Protein AF-A0A2M8NUW9-F1 (afdb_monomer_lite)

pLDDT: mean 91.2, std 8.22, range [53.47, 98.12]

Structure (mmCIF, N/CA/C/O backbone):
data_AF-A0A2M8NUW9-F1
#
_entry.id   AF-A0A2M8NUW9-F1
#
loop_
_atom_site.group_PDB
_atom_site.id
_atom_site.type_symbol
_atom_site.label_atom_id
_atom_site.label_alt_id
_atom_site.label_comp_id
_atom_site.label_asym_id
_atom_site.label_entity_id
_atom_site.label_seq_id
_atom_site.pdbx_PDB_ins_code
_atom_site.Cartn_x
_atom_site.Cartn_y
_atom_site.Cartn_z
_atom_site.occupancy
_atom_site.B_iso_or_equiv
_atom_site.auth_seq_id
_atom_site.auth_comp_id
_atom_site.auth_asym_id
_atom_site.auth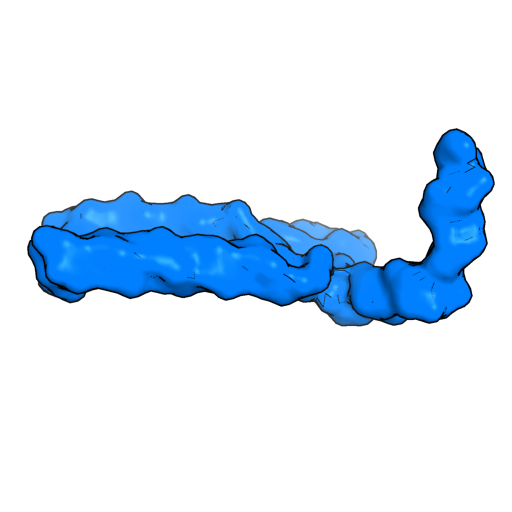_atom_id
_atom_site.pdbx_PDB_model_num
ATOM 1 N N . MET A 1 1 ? -14.107 -1.216 15.567 1.00 87.69 1 MET A N 1
ATOM 2 C CA . MET A 1 1 ? -12.857 -1.165 14.785 1.00 87.69 1 MET A CA 1
ATOM 3 C C . MET A 1 1 ? -13.234 -1.097 13.315 1.00 87.69 1 MET A C 1
ATOM 5 O O . MET A 1 1 ? -13.991 -1.951 12.868 1.00 87.69 1 MET A O 1
ATOM 9 N N . TYR A 1 2 ? -12.819 -0.049 12.608 1.00 96.50 2 TYR A N 1
ATOM 10 C CA . TYR A 1 2 ? -13.114 0.174 11.191 1.00 96.50 2 TYR A CA 1
ATOM 11 C C . TYR A 1 2 ? -12.031 -0.454 10.320 1.00 96.50 2 TYR A C 1
ATOM 13 O O . TYR A 1 2 ? -10.854 -0.383 10.666 1.00 96.50 2 TYR A O 1
ATOM 21 N N . LYS A 1 3 ? -12.418 -1.037 9.186 1.00 97.62 3 LYS A N 1
ATOM 22 C CA . LYS A 1 3 ? -11.479 -1.634 8.232 1.00 97.62 3 LYS A CA 1
ATOM 23 C C . LYS A 1 3 ? -11.336 -0.736 7.016 1.00 97.62 3 LYS A C 1
ATOM 25 O O . LYS A 1 3 ? -12.341 -0.359 6.418 1.00 97.62 3 LYS A O 1
ATOM 30 N N . ILE A 1 4 ? -10.102 -0.402 6.660 1.00 97.50 4 ILE A N 1
ATOM 31 C CA . ILE A 1 4 ? -9.788 0.445 5.507 1.00 97.50 4 ILE A CA 1
ATOM 32 C C . ILE A 1 4 ? -8.832 -0.321 4.599 1.00 97.50 4 ILE A C 1
ATOM 34 O O . ILE A 1 4 ? -7.814 -0.842 5.053 1.00 97.50 4 ILE A O 1
ATOM 38 N N . LEU A 1 5 ? -9.163 -0.379 3.311 1.00 97.19 5 LEU A N 1
ATOM 39 C CA . LEU A 1 5 ? -8.340 -0.998 2.281 1.00 97.19 5 LEU A CA 1
ATOM 40 C C . LEU A 1 5 ? -7.872 0.069 1.294 1.00 97.19 5 LEU A C 1
ATOM 42 O O . LEU A 1 5 ? -8.685 0.660 0.588 1.00 97.19 5 LEU A O 1
ATOM 46 N N . PHE A 1 6 ? -6.561 0.268 1.210 1.00 96.62 6 PHE A N 1
ATOM 47 C CA . PHE A 1 6 ? -5.946 1.044 0.141 1.00 96.62 6 PHE A CA 1
ATOM 48 C C . PHE A 1 6 ? -5.598 0.120 -1.022 1.00 96.62 6 PHE A C 1
ATOM 50 O O . PHE A 1 6 ? -4.752 -0.767 -0.894 1.00 96.62 6 PHE A O 1
ATOM 57 N N . LEU A 1 7 ? -6.252 0.342 -2.160 1.00 95.31 7 LEU A N 1
ATOM 58 C CA . LEU A 1 7 ? -5.854 -0.235 -3.438 1.00 95.31 7 LEU A CA 1
ATOM 59 C C . LEU A 1 7 ? -4.846 0.716 -4.083 1.00 95.31 7 LEU A C 1
ATOM 61 O O . LEU A 1 7 ? -5.176 1.862 -4.378 1.00 95.31 7 LEU A O 1
ATOM 65 N N . MET A 1 8 ? -3.612 0.257 -4.249 1.00 94.12 8 MET A N 1
ATOM 66 C CA . MET A 1 8 ? -2.502 1.061 -4.757 1.00 94.12 8 MET A CA 1
ATOM 67 C C . MET A 1 8 ? -1.599 0.218 -5.658 1.00 94.12 8 MET A C 1
ATOM 69 O O . MET A 1 8 ? -1.888 -0.951 -5.914 1.00 94.12 8 MET A O 1
ATOM 73 N N . SER A 1 9 ? -0.517 0.807 -6.162 1.00 91.69 9 S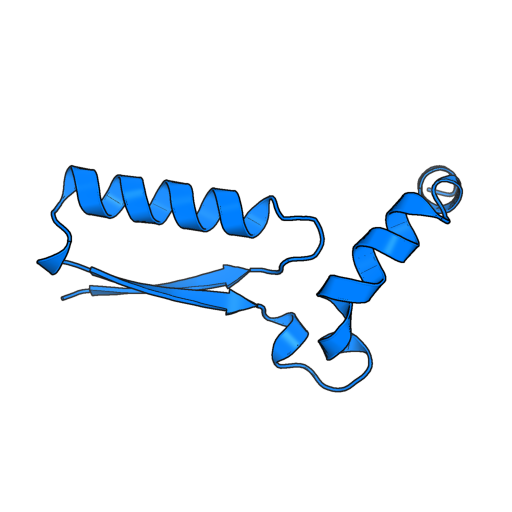ER A N 1
ATOM 74 C CA . SER A 1 9 ? 0.602 0.035 -6.691 1.00 91.69 9 SER A CA 1
ATOM 75 C C . SER A 1 9 ? 1.936 0.740 -6.501 1.00 91.69 9 SER A C 1
ATOM 77 O O . SER A 1 9 ? 2.011 1.972 -6.536 1.00 91.69 9 SER A O 1
ATOM 79 N N . ASP A 1 10 ? 2.988 -0.065 -6.374 1.00 89.31 10 ASP A N 1
ATOM 80 C CA . ASP A 1 10 ? 4.384 0.347 -6.277 1.00 89.31 10 ASP A CA 1
ATOM 81 C C . ASP A 1 10 ? 5.012 0.786 -7.616 1.00 89.31 10 ASP A C 1
ATOM 83 O O . ASP A 1 10 ? 6.223 0.980 -7.687 1.00 89.31 10 ASP A O 1
ATOM 87 N N . THR A 1 11 ? 4.220 1.027 -8.666 1.00 85.62 11 THR A N 1
ATOM 88 C CA . THR A 1 11 ? 4.659 1.610 -9.951 1.00 85.62 11 THR A CA 1
ATOM 89 C C . THR A 1 11 ? 5.063 3.090 -9.816 1.00 85.62 11 THR A C 1
ATOM 91 O O . THR A 1 11 ? 4.418 3.979 -10.369 1.00 85.62 11 THR A O 1
ATOM 94 N N . GLY A 1 12 ? 6.105 3.383 -9.034 1.00 75.62 12 GLY A N 1
ATOM 95 C CA . GLY A 1 12 ? 6.618 4.738 -8.790 1.00 75.62 12 GLY A CA 1
ATOM 96 C C . GLY A 1 12 ? 6.560 5.213 -7.334 1.00 75.62 12 GLY A C 1
ATOM 97 O O . GLY A 1 12 ? 6.840 6.379 -7.074 1.00 75.62 12 GLY A O 1
ATOM 98 N N . GLY A 1 13 ? 6.198 4.344 -6.381 1.00 75.38 13 GLY A N 1
ATOM 99 C CA . GLY A 1 13 ? 6.323 4.562 -4.926 1.00 75.38 13 GLY A CA 1
ATOM 100 C C . GLY A 1 13 ? 5.412 5.627 -4.287 1.00 75.38 13 GLY A C 1
ATOM 101 O O . GLY A 1 13 ? 5.067 5.504 -3.111 1.00 75.38 13 GLY A O 1
ATOM 102 N N . GLY A 1 14 ? 4.957 6.636 -5.038 1.00 86.44 14 GLY A N 1
ATOM 103 C CA . GLY A 1 14 ? 4.150 7.747 -4.520 1.00 86.44 14 GLY A CA 1
ATOM 104 C C . GLY A 1 14 ? 2.809 7.316 -3.917 1.00 86.44 14 GLY A C 1
ATOM 105 O O . GLY A 1 14 ? 2.381 7.868 -2.905 1.00 86.44 14 GLY A O 1
ATOM 106 N N . HIS A 1 15 ? 2.172 6.281 -4.473 1.00 92.88 15 HIS A N 1
ATOM 107 C CA . HIS A 1 15 ? 0.899 5.773 -3.952 1.00 92.88 15 HIS A CA 1
ATOM 108 C C . HIS A 1 15 ? 1.037 5.149 -2.557 1.00 92.88 15 HIS A C 1
ATOM 110 O O . HIS A 1 15 ? 0.168 5.358 -1.710 1.00 92.88 15 HIS A O 1
ATOM 116 N N . ARG A 1 16 ? 2.133 4.421 -2.299 1.00 93.56 16 ARG A N 1
ATOM 117 C CA . ARG A 1 16 ? 2.422 3.838 -0.980 1.00 93.56 16 ARG A CA 1
ATOM 118 C C . ARG A 1 16 ? 2.654 4.932 0.052 1.00 93.56 16 ARG A C 1
ATOM 120 O O . ARG A 1 16 ? 2.008 4.931 1.093 1.00 93.56 16 ARG A O 1
ATOM 127 N N . ALA A 1 17 ? 3.486 5.916 -0.286 1.00 94.31 17 ALA A N 1
ATOM 128 C CA . ALA A 1 17 ? 3.747 7.052 0.593 1.00 94.31 17 ALA A CA 1
ATOM 129 C C . ALA A 1 17 ? 2.459 7.822 0.945 1.00 94.31 17 ALA A C 1
ATOM 131 O O . ALA A 1 17 ? 2.258 8.203 2.098 1.00 94.31 17 ALA A O 1
ATOM 132 N N . ALA A 1 18 ? 1.553 8.008 -0.020 1.00 95.44 18 ALA A N 1
ATOM 133 C CA . ALA A 1 18 ? 0.254 8.628 0.230 1.00 95.44 18 ALA A CA 1
ATOM 134 C C . ALA A 1 18 ? -0.637 7.775 1.153 1.00 95.44 18 ALA A C 1
ATOM 136 O O . ALA A 1 18 ? -1.229 8.308 2.094 1.00 95.44 18 ALA A O 1
ATOM 137 N N . ALA A 1 19 ? -0.712 6.459 0.928 1.00 96.12 19 ALA A N 1
ATOM 138 C CA . ALA A 1 19 ? -1.473 5.548 1.784 1.00 96.12 19 ALA A CA 1
ATOM 139 C C . ALA A 1 19 ? -0.936 5.532 3.228 1.00 96.12 19 ALA A C 1
ATOM 141 O O . ALA A 1 19 ? -1.722 5.594 4.177 1.00 96.12 19 ALA A O 1
ATOM 142 N N . ASP A 1 20 ? 0.387 5.530 3.403 1.00 95.81 20 ASP A N 1
ATOM 143 C CA . ASP A 1 20 ? 1.044 5.624 4.711 1.00 95.81 20 ASP A CA 1
ATOM 144 C C . ASP A 1 20 ? 0.725 6.953 5.406 1.00 95.81 20 ASP A C 1
ATOM 146 O O . ASP A 1 20 ? 0.342 6.968 6.578 1.00 95.81 20 ASP A O 1
ATOM 150 N N . ALA A 1 21 ? 0.799 8.072 4.678 1.00 97.62 21 ALA A N 1
ATOM 151 C CA . ALA A 1 21 ? 0.501 9.394 5.221 1.00 97.62 21 ALA A CA 1
ATOM 152 C C . ALA A 1 21 ? -0.948 9.504 5.724 1.00 97.62 21 ALA A C 1
ATOM 154 O O . ALA A 1 21 ? -1.187 10.014 6.822 1.00 97.62 21 ALA A O 1
ATOM 155 N N . ILE A 1 22 ? -1.917 8.992 4.957 1.00 97.44 22 ILE A N 1
ATOM 156 C CA . ILE A 1 22 ? -3.328 8.971 5.370 1.00 97.44 22 ILE A CA 1
ATOM 157 C C . ILE A 1 22 ? -3.516 8.050 6.581 1.00 97.44 22 ILE A C 1
ATOM 159 O O . ILE A 1 22 ? -4.204 8.422 7.533 1.00 97.44 22 ILE A O 1
ATOM 163 N N . SER A 1 23 ? -2.880 6.876 6.579 1.00 97.12 23 SER A N 1
ATOM 164 C CA . SER A 1 23 ? -2.952 5.913 7.686 1.00 97.12 23 SER A CA 1
ATOM 165 C C . SER A 1 23 ? -2.450 6.521 8.995 1.00 97.12 23 SER A C 1
ATOM 167 O O . SER A 1 23 ? -3.141 6.484 10.013 1.00 97.12 23 SER A O 1
ATOM 169 N N . GLU A 1 24 ? -1.284 7.164 8.961 1.00 97.88 24 GLU A N 1
ATOM 170 C CA . GLU A 1 24 ? -0.704 7.830 10.125 1.00 97.88 24 GLU A CA 1
ATOM 171 C C . GLU A 1 24 ? -1.538 9.032 10.580 1.00 97.88 24 GLU A C 1
ATOM 173 O O . GLU A 1 24 ? -1.711 9.237 11.782 1.00 97.88 24 GLU A O 1
ATOM 178 N N . ALA A 1 25 ? -2.125 9.798 9.657 1.00 98.12 25 ALA A N 1
ATOM 179 C CA . ALA A 1 25 ? -3.043 10.878 10.013 1.00 98.12 25 ALA A CA 1
ATOM 180 C C . ALA A 1 25 ? -4.291 10.359 10.753 1.00 98.12 25 ALA A C 1
ATOM 182 O O . ALA A 1 25 ? -4.713 10.958 11.746 1.00 98.12 25 ALA A O 1
ATOM 183 N N . LEU A 1 26 ? -4.856 9.225 10.322 1.00 97.75 26 LEU A N 1
ATOM 184 C CA . LEU A 1 26 ? -5.992 8.582 10.990 1.00 97.75 26 LEU A CA 1
ATOM 185 C C . LEU A 1 26 ? -5.619 8.088 12.389 1.00 97.75 26 LEU A C 1
ATOM 187 O O . LEU A 1 26 ? -6.327 8.384 13.355 1.00 97.75 26 LEU A O 1
ATOM 191 N N . TYR A 1 27 ? -4.486 7.395 12.511 1.00 97.44 27 TYR A N 1
ATOM 192 C CA . TYR A 1 27 ? -3.981 6.905 13.791 1.00 97.44 27 TYR A CA 1
ATOM 193 C C . TYR A 1 27 ? -3.706 8.034 14.784 1.00 97.44 27 TYR A C 1
ATOM 195 O O . TYR A 1 27 ? -4.093 7.927 15.947 1.00 97.44 27 TYR A O 1
ATOM 203 N N . ARG A 1 28 ? -3.095 9.136 14.332 1.00 98.00 28 ARG A N 1
ATOM 204 C CA . ARG A 1 28 ? -2.827 10.315 15.169 1.00 98.00 28 ARG A CA 1
ATOM 205 C C . ARG A 1 28 ? -4.105 11.004 15.635 1.00 98.00 28 ARG A C 1
ATOM 207 O O . ARG A 1 28 ? -4.150 11.486 16.760 1.00 98.00 28 ARG A O 1
ATOM 214 N N . LYS A 1 29 ? -5.128 11.072 14.779 1.00 97.94 29 LYS A N 1
ATOM 215 C CA . LYS A 1 29 ? -6.350 11.832 15.068 1.00 97.94 29 LYS A CA 1
ATOM 216 C C . LYS A 1 29 ? -7.359 11.070 15.925 1.00 97.94 29 LYS A C 1
ATOM 218 O O . LYS A 1 29 ? -8.024 11.693 16.746 1.00 97.94 29 LYS A O 1
ATOM 223 N N . TYR A 1 30 ? -7.500 9.758 15.731 1.00 96.75 30 TYR A N 1
ATOM 224 C CA . TYR A 1 30 ? -8.565 8.988 16.389 1.00 96.75 30 TYR A CA 1
ATOM 225 C C . TYR A 1 30 ? -8.078 7.760 17.173 1.00 96.75 30 TYR A C 1
ATOM 227 O O . TYR A 1 30 ? -8.902 7.090 17.791 1.00 96.75 30 TYR A O 1
ATOM 235 N N . GLY A 1 31 ? -6.770 7.481 17.188 1.00 95.75 31 GLY A N 1
ATOM 236 C CA . GLY A 1 31 ? -6.176 6.337 17.885 1.00 95.75 31 GLY A CA 1
ATOM 237 C C . GLY A 1 31 ? -5.995 5.102 16.996 1.00 95.75 31 GLY A C 1
ATOM 238 O O . GLY A 1 31 ? -6.769 4.849 16.070 1.00 95.75 31 GLY A O 1
ATOM 239 N N . ARG A 1 32 ? -4.947 4.312 17.277 1.00 95.31 32 ARG A N 1
ATOM 240 C CA . ARG A 1 32 ? -4.618 3.080 16.527 1.00 95.31 32 ARG A CA 1
ATOM 241 C C . ARG A 1 32 ? -5.620 1.946 16.742 1.00 95.31 32 ARG A C 1
ATOM 243 O O . ARG A 1 32 ? -5.829 1.157 15.834 1.00 95.31 32 ARG A O 1
ATOM 250 N N . ASP A 1 33 ? -6.283 1.889 17.895 1.00 96.75 33 ASP A N 1
ATOM 251 C CA . ASP A 1 33 ? -7.289 0.873 18.240 1.00 96.75 33 ASP A CA 1
ATOM 252 C C . ASP A 1 33 ? -8.588 0.996 17.423 1.00 96.75 33 ASP A C 1
ATOM 254 O O . ASP A 1 33 ? -9.431 0.096 17.422 1.00 96.75 33 ASP A O 1
ATOM 258 N N . LYS A 1 34 ? -8.781 2.123 16.726 1.00 97.06 34 LYS A N 1
ATOM 259 C CA . LYS A 1 34 ? -9.986 2.366 15.933 1.00 97.06 34 LYS A CA 1
ATOM 260 C C . LYS A 1 34 ? -9.925 1.783 14.534 1.00 97.06 34 LYS A C 1
ATOM 262 O O . LYS A 1 34 ? -11.004 1.534 13.990 1.00 97.06 34 LYS A O 1
ATOM 267 N N . PHE A 1 35 ? -8.741 1.542 13.968 1.00 97.31 35 PHE A N 1
ATOM 268 C CA . PHE A 1 35 ? -8.603 1.172 12.559 1.00 97.31 35 PHE A CA 1
ATOM 269 C C . PHE A 1 35 ? -7.721 -0.054 12.340 1.00 97.31 35 PHE A C 1
ATOM 271 O O . PHE A 1 35 ? -6.633 -0.172 12.889 1.00 97.31 35 PHE A O 1
ATOM 278 N N . GLU A 1 36 ? -8.179 -0.914 11.442 1.00 97.38 36 GLU A N 1
ATOM 279 C CA . GLU A 1 36 ? -7.404 -1.971 10.808 1.00 97.38 36 GLU A CA 1
ATOM 280 C C . GLU A 1 36 ? -7.195 -1.547 9.350 1.00 97.38 36 GLU A C 1
ATOM 282 O O . GLU A 1 36 ? -8.136 -1.543 8.551 1.00 97.38 36 GLU A O 1
ATOM 287 N N . ILE A 1 37 ? -5.979 -1.114 9.017 1.00 97.19 37 ILE A N 1
ATOM 288 C CA . ILE A 1 37 ? -5.657 -0.585 7.690 1.00 97.19 37 ILE A CA 1
ATOM 289 C C . ILE A 1 37 ? -4.800 -1.594 6.933 1.00 97.19 37 ILE A C 1
ATOM 291 O O . ILE A 1 37 ? -3.764 -2.034 7.424 1.00 97.19 37 ILE A O 1
ATOM 295 N N . THR A 1 38 ? -5.222 -1.938 5.718 1.00 97.06 38 THR A N 1
ATOM 296 C CA . THR A 1 38 ? -4.492 -2.827 4.809 1.00 97.06 38 THR A CA 1
ATOM 297 C C . THR A 1 38 ? -4.180 -2.098 3.511 1.00 97.06 38 THR A C 1
ATOM 299 O O . THR A 1 38 ? -5.026 -1.388 2.971 1.00 97.06 38 THR A O 1
ATOM 302 N N . GLN A 1 39 ? -2.981 -2.307 2.978 1.00 95.75 39 GLN A N 1
ATOM 303 C CA . GLN A 1 39 ? -2.594 -1.830 1.653 1.00 95.75 39 GLN A CA 1
ATOM 304 C C . GLN A 1 39 ? -2.396 -3.026 0.727 1.00 95.75 39 GLN A C 1
ATOM 306 O O . GLN A 1 39 ? -1.771 -4.016 1.108 1.00 95.75 39 GLN A O 1
ATOM 311 N N . VAL A 1 40 ? -2.934 -2.943 -0.485 1.00 95.81 40 VAL A N 1
ATOM 312 C CA . VAL A 1 40 ? -2.828 -3.990 -1.501 1.00 95.81 40 VAL A CA 1
ATOM 313 C C . VAL A 1 40 ? -2.301 -3.377 -2.781 1.00 95.81 40 VAL A C 1
ATOM 315 O O . VAL A 1 40 ? -2.924 -2.472 -3.337 1.00 95.81 40 VAL A O 1
ATOM 318 N N . ASP A 1 41 ? -1.191 -3.930 -3.267 1.00 94.69 41 ASP A N 1
ATOM 319 C CA . ASP A 1 41 ? -0.773 -3.708 -4.643 1.00 94.69 41 ASP A CA 1
ATOM 320 C C . ASP A 1 41 ? -1.708 -4.494 -5.579 1.00 94.69 41 ASP A C 1
ATOM 322 O O . ASP A 1 41 ? -1.767 -5.728 -5.531 1.00 94.69 41 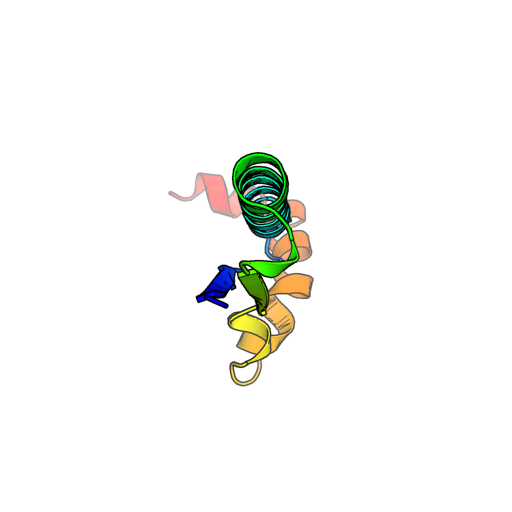ASP A O 1
ATOM 326 N N . VAL A 1 42 ? -2.482 -3.778 -6.396 1.00 94.50 42 VAL A N 1
ATOM 327 C CA . VAL A 1 42 ? -3.474 -4.387 -7.294 1.00 94.50 42 VAL A CA 1
ATOM 328 C C . VAL A 1 42 ? -2.826 -5.199 -8.406 1.00 94.50 42 VAL A C 1
ATOM 330 O O . VAL A 1 42 ? -3.339 -6.264 -8.754 1.00 94.50 42 VAL A O 1
ATOM 333 N N . TYR A 1 43 ? -1.686 -4.745 -8.925 1.00 93.81 43 TYR A N 1
ATOM 334 C CA . TYR A 1 43 ? -0.987 -5.420 -10.009 1.00 93.81 43 TYR A CA 1
ATOM 335 C C . TYR A 1 43 ? -0.466 -6.766 -9.539 1.00 93.81 43 TYR A C 1
ATOM 337 O O . TYR A 1 43 ? -0.687 -7.763 -10.220 1.00 93.81 43 TYR A O 1
ATOM 345 N N . ARG A 1 44 ? 0.075 -6.847 -8.317 1.00 94.12 44 ARG A N 1
ATOM 346 C CA . ARG A 1 44 ? 0.511 -8.116 -7.703 1.00 94.12 44 ARG A CA 1
ATOM 347 C C . ARG A 1 44 ? -0.563 -9.204 -7.658 1.00 94.12 44 ARG A C 1
ATOM 349 O O . ARG A 1 44 ? -0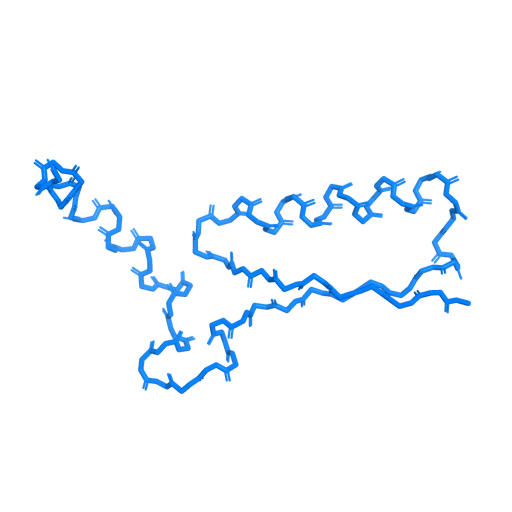.216 -10.378 -7.562 1.00 94.12 44 ARG A O 1
ATOM 356 N N . ARG A 1 45 ? -1.850 -8.845 -7.722 1.00 94.75 45 ARG A N 1
ATOM 357 C CA . ARG A 1 45 ? -2.972 -9.799 -7.743 1.00 94.75 45 ARG A CA 1
ATOM 358 C C . ARG A 1 45 ? -3.483 -10.152 -9.138 1.00 94.75 45 ARG A C 1
ATOM 360 O O . ARG A 1 45 ? -4.368 -10.996 -9.257 1.00 94.75 45 ARG A O 1
ATOM 367 N N . MET A 1 46 ? -2.962 -9.520 -10.181 1.00 95.19 46 MET A N 1
ATOM 368 C CA . MET A 1 46 ? -3.323 -9.829 -11.561 1.00 95.19 46 MET A CA 1
ATOM 369 C C . MET A 1 46 ? -2.547 -11.047 -12.082 1.00 95.19 46 MET A C 1
ATOM 371 O O . MET A 1 46 ? -1.669 -11.595 -11.419 1.00 95.19 46 MET A O 1
ATOM 375 N N . ARG A 1 47 ? -2.877 -11.498 -13.295 1.00 96.31 47 ARG A N 1
ATOM 376 C CA . ARG A 1 47 ? -2.128 -12.552 -13.990 1.00 96.31 47 ARG A CA 1
ATOM 377 C C . ARG A 1 47 ? -0.908 -11.959 -14.697 1.00 96.31 47 ARG A C 1
ATOM 379 O O . ARG A 1 47 ? -0.930 -10.799 -15.100 1.00 96.31 47 ARG A O 1
ATOM 386 N N . TYR A 1 48 ? 0.128 -12.770 -14.898 1.00 93.62 48 TYR A N 1
ATOM 387 C CA . TYR A 1 48 ? 1.262 -12.417 -15.753 1.00 93.62 48 TYR A CA 1
ATOM 388 C C . TYR A 1 48 ? 0.801 -11.907 -17.135 1.00 93.62 48 TYR A C 1
ATOM 390 O O . TYR A 1 48 ? -0.095 -12.527 -17.720 1.00 93.62 48 TYR A O 1
ATOM 398 N N . PRO A 1 49 ? 1.386 -10.808 -17.659 1.00 92.44 49 PRO A N 1
ATOM 399 C CA . PRO A 1 49 ? 2.536 -10.059 -17.124 1.00 92.44 49 PRO A CA 1
ATOM 400 C C . PRO A 1 49 ? 2.169 -8.920 -16.159 1.00 92.44 49 PRO A C 1
ATOM 402 O O . PRO A 1 49 ? 3.042 -8.215 -15.668 1.00 92.44 49 PRO A O 1
ATOM 405 N N . MET A 1 50 ? 0.888 -8.716 -15.851 1.00 93.81 50 MET A N 1
ATOM 406 C CA . MET A 1 50 ? 0.469 -7.580 -15.026 1.00 93.81 50 MET A CA 1
ATOM 407 C C . MET A 1 50 ? 0.970 -7.670 -13.574 1.00 93.81 50 MET A C 1
ATOM 409 O O . MET A 1 50 ? 1.127 -6.647 -12.924 1.00 93.81 50 MET A O 1
ATOM 413 N N . ASN A 1 51 ? 1.294 -8.862 -13.068 1.00 94.81 51 ASN A N 1
ATOM 414 C CA . ASN A 1 51 ? 1.813 -9.053 -11.706 1.00 94.81 51 ASN A CA 1
ATOM 415 C C . ASN A 1 51 ? 3.264 -8.629 -11.469 1.00 94.81 51 ASN A C 1
ATOM 417 O O . ASN A 1 51 ? 3.696 -8.605 -10.314 1.00 94.81 51 ASN A O 1
ATOM 421 N N . ILE A 1 52 ? 3.989 -8.300 -12.537 1.00 93.88 52 ILE A N 1
ATOM 422 C CA . ILE A 1 52 ? 5.370 -7.807 -12.481 1.00 93.88 52 ILE A CA 1
ATOM 423 C C . ILE A 1 52 ? 5.472 -6.321 -12.845 1.00 93.88 52 ILE A C 1
ATOM 425 O O . ILE A 1 52 ? 6.567 -5.797 -13.027 1.00 93.88 52 ILE A O 1
ATOM 429 N N . GLN A 1 53 ? 4.337 -5.622 -12.957 1.00 92.62 53 GLN A N 1
ATOM 430 C CA . GLN A 1 53 ? 4.316 -4.187 -13.253 1.00 92.62 53 GLN A CA 1
ATOM 431 C C . GLN A 1 53 ? 5.094 -3.337 -12.237 1.00 92.62 53 GLN A C 1
ATOM 433 O O . GLN A 1 53 ? 5.789 -2.426 -12.682 1.00 92.62 53 GLN A O 1
ATOM 438 N N . PRO A 1 54 ? 5.068 -3.616 -10.915 1.00 90.38 54 PRO A N 1
ATOM 439 C CA . PRO A 1 54 ? 5.892 -2.877 -9.957 1.00 90.38 54 PRO A CA 1
ATOM 440 C C . PRO A 1 54 ? 7.389 -2.894 -10.288 1.00 90.38 54 PRO A C 1
ATOM 442 O O . PRO A 1 54 ? 8.067 -1.886 -10.111 1.00 90.38 54 PRO A O 1
ATOM 445 N N . GLU A 1 55 ? 7.901 -4.013 -10.801 1.00 91.69 55 GLU A N 1
ATOM 446 C CA . GLU A 1 55 ? 9.294 -4.150 -11.229 1.00 91.69 55 GLU A CA 1
ATOM 447 C C . GLU A 1 55 ? 9.544 -3.613 -12.637 1.00 91.69 55 GLU A C 1
ATOM 449 O O . GLU A 1 55 ? 10.584 -3.013 -12.896 1.00 91.69 55 GLU A O 1
ATOM 454 N N . MET A 1 56 ? 8.604 -3.821 -13.560 1.00 90.38 56 MET A N 1
ATOM 455 C CA . MET A 1 56 ? 8.756 -3.388 -14.951 1.00 90.38 56 MET A CA 1
ATOM 456 C C . MET A 1 56 ? 8.633 -1.874 -15.115 1.00 90.38 56 MET A C 1
ATOM 458 O O . MET A 1 56 ? 9.291 -1.294 -15.979 1.00 90.38 56 MET A O 1
ATOM 462 N N . TYR A 1 57 ? 7.788 -1.222 -14.317 1.00 88.44 57 TYR A N 1
ATOM 463 C CA . TYR A 1 57 ? 7.465 0.188 -14.497 1.00 88.44 57 TYR A CA 1
ATOM 464 C C . TYR A 1 57 ? 8.686 1.113 -14.342 1.00 88.44 57 TYR A C 1
ATOM 466 O O . TYR A 1 57 ? 8.906 1.920 -15.247 1.00 88.44 57 TYR A O 1
ATOM 474 N N . PRO A 1 58 ? 9.534 0.996 -13.297 1.00 88.19 58 PRO A N 1
ATOM 475 C CA . PRO A 1 58 ? 10.758 1.793 -13.201 1.00 88.19 58 PRO A CA 1
ATOM 476 C C . PRO A 1 58 ? 11.684 1.605 -14.406 1.00 88.19 58 PRO A C 1
ATOM 478 O O . PRO A 1 58 ? 12.218 2.579 -14.930 1.00 88.19 58 PRO A O 1
ATOM 481 N N . GLU A 1 59 ? 11.844 0.369 -14.881 1.00 88.19 59 GLU A N 1
ATOM 482 C CA . GLU A 1 59 ? 12.676 0.061 -16.046 1.00 88.19 59 GLU A CA 1
ATOM 483 C C . GLU A 1 59 ? 12.145 0.741 -17.309 1.00 88.19 59 GLU A C 1
ATOM 485 O O . GLU A 1 59 ? 12.913 1.362 -18.041 1.00 88.19 59 GLU A O 1
ATOM 490 N N . MET A 1 60 ? 10.832 0.687 -17.537 1.00 86.50 60 MET A N 1
ATOM 491 C CA . MET A 1 60 ? 10.184 1.353 -18.664 1.00 86.50 60 MET A CA 1
ATOM 492 C C . MET A 1 60 ? 10.356 2.874 -18.578 1.00 86.50 60 MET A C 1
ATOM 494 O O . MET A 1 60 ? 10.900 3.490 -19.490 1.00 86.50 60 MET A O 1
ATOM 498 N N . VAL A 1 61 ? 9.970 3.500 -17.466 1.00 86.56 61 VAL A N 1
ATOM 499 C CA . VAL A 1 61 ? 10.031 4.966 -17.338 1.00 86.56 61 VAL A CA 1
ATOM 500 C C . VAL A 1 61 ? 11.462 5.496 -17.466 1.00 86.56 61 VAL A C 1
ATOM 502 O O . VAL A 1 61 ? 11.671 6.521 -18.114 1.00 86.56 61 VAL A O 1
ATOM 505 N N . ASN A 1 62 ? 12.450 4.783 -16.916 1.00 86.50 62 ASN A N 1
ATOM 506 C CA . ASN A 1 62 ? 13.846 5.220 -16.936 1.00 86.50 62 ASN A CA 1
ATOM 507 C C . ASN A 1 62 ? 14.561 4.928 -18.265 1.00 86.50 62 ASN A C 1
ATOM 509 O O . ASN A 1 62 ? 15.456 5.681 -18.647 1.00 86.50 62 ASN A O 1
ATOM 513 N N . LYS A 1 63 ? 14.204 3.849 -18.976 1.00 86.38 63 LYS A N 1
ATOM 514 C CA . LYS A 1 63 ? 14.889 3.436 -20.219 1.00 86.38 63 LYS A CA 1
ATOM 515 C C . LYS A 1 63 ? 14.201 3.906 -21.490 1.00 86.38 63 LYS A C 1
ATOM 517 O O . LYS A 1 63 ? 14.843 3.977 -22.536 1.00 86.38 63 LYS A O 1
ATOM 522 N N . THR A 1 64 ? 12.918 4.244 -21.426 1.00 85.00 64 THR A N 1
ATOM 523 C CA . THR A 1 64 ? 12.166 4.741 -22.582 1.00 85.00 64 THR A CA 1
ATOM 524 C C . THR A 1 64 ? 11.554 6.119 -22.326 1.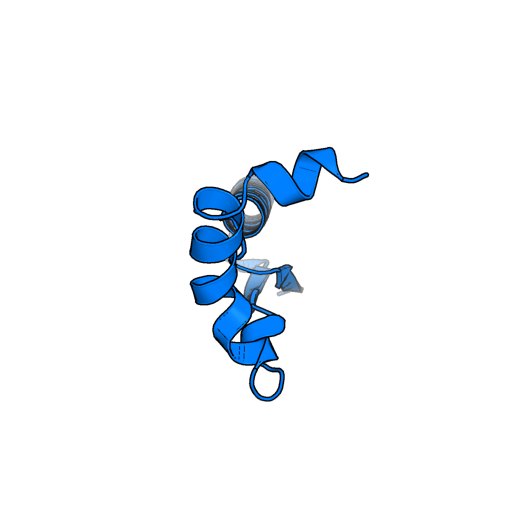00 85.00 64 THR A C 1
ATOM 526 O O . THR A 1 64 ? 10.353 6.294 -22.530 1.00 85.00 64 THR A O 1
ATOM 529 N N . PRO A 1 65 ? 12.344 7.135 -21.916 1.00 80.50 65 PRO A N 1
ATOM 530 C CA . PRO A 1 65 ? 11.813 8.475 -21.680 1.00 80.50 65 PRO A CA 1
ATOM 531 C C . PRO A 1 65 ? 11.246 9.115 -22.959 1.00 80.50 65 PRO A C 1
ATOM 533 O O . PRO A 1 65 ? 10.353 9.952 -22.891 1.00 80.50 65 PRO A O 1
ATOM 536 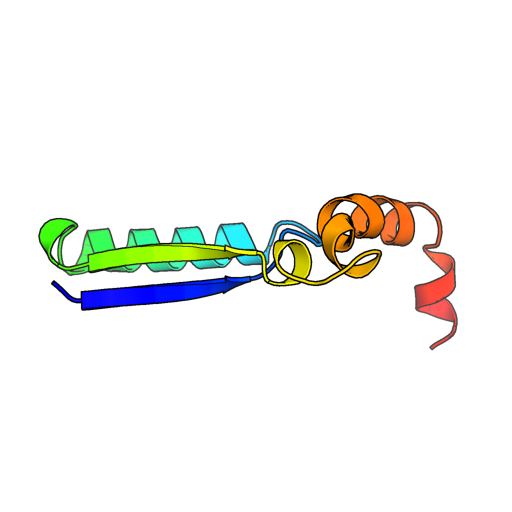N N . TRP A 1 66 ? 11.717 8.683 -24.134 1.00 78.38 66 TRP A N 1
ATOM 537 C CA . TRP A 1 66 ? 11.217 9.126 -25.437 1.00 78.38 66 TRP A CA 1
ATOM 538 C C . TRP A 1 66 ? 9.741 8.772 -25.680 1.00 78.38 66 TRP A C 1
ATOM 540 O O . TRP A 1 66 ? 9.080 9.480 -26.434 1.00 78.38 66 TRP A O 1
ATOM 550 N N . LEU A 1 67 ? 9.194 7.744 -25.015 1.00 76.31 67 LEU A N 1
ATOM 551 C CA . LEU A 1 67 ? 7.769 7.404 -25.122 1.00 76.31 67 LEU A CA 1
ATOM 552 C C . LEU A 1 67 ? 6.858 8.518 -24.585 1.00 76.31 67 LEU A C 1
ATOM 554 O O . LEU A 1 67 ? 5.745 8.671 -25.076 1.00 76.31 67 LEU A O 1
ATOM 558 N N . TRP A 1 68 ? 7.327 9.330 -23.633 1.00 73.38 68 TRP A N 1
ATOM 559 C CA . TRP A 1 68 ? 6.562 10.466 -23.102 1.00 73.38 68 TRP A CA 1
ATOM 560 C C . TRP A 1 68 ? 6.458 11.641 -24.081 1.00 73.38 68 TRP A C 1
ATOM 562 O O . TRP A 1 68 ? 5.601 12.499 -23.906 1.00 73.38 68 TRP A O 1
ATOM 572 N N . GLY A 1 69 ? 7.332 11.688 -25.093 1.00 72.50 69 GLY A N 1
ATOM 573 C CA . GLY A 1 69 ? 7.339 12.716 -26.137 1.00 72.50 69 GLY A CA 1
ATOM 574 C C . GLY A 1 69 ? 6.604 12.319 -27.421 1.00 72.50 69 GLY A C 1
ATOM 575 O O . GLY A 1 69 ? 6.603 13.098 -28.366 1.00 72.50 69 GLY A O 1
ATOM 576 N N . LEU A 1 70 ? 6.022 11.114 -27.478 1.00 71.88 70 LEU A N 1
ATOM 577 C CA . LEU A 1 70 ? 5.203 10.637 -28.604 1.00 71.88 70 LEU A CA 1
ATOM 578 C C . LEU A 1 70 ? 3.699 10.910 -28.422 1.00 71.88 70 LEU A C 1
ATOM 580 O O . LEU A 1 70 ? 2.897 10.433 -29.227 1.00 71.88 70 LEU A O 1
ATOM 584 N N . GLY A 1 71 ? 3.331 11.618 -27.350 1.00 53.47 71 GLY A N 1
ATOM 585 C CA . GLY A 1 71 ? 1.973 12.101 -27.094 1.00 53.47 71 GLY A CA 1
ATOM 586 C C . GLY A 1 71 ? 1.644 13.381 -27.847 1.00 53.47 71 GLY A C 1
ATOM 587 O O . GLY A 1 71 ? 2.581 14.157 -28.137 1.00 53.47 71 GLY A O 1
#

Secondary structure (DSSP, 8-state):
-EEEEEEE--SSSHHHHHHHHHHHHHHHHH-GGGEEEEEEESGGGS-TTGGGHHHHHHHHHHH-GGGGG--

Radius of gyration: 15.94 Å; chains: 1; bounding box: 28×25×47 Å

Foldseek 3Di:
DDEEEAADALLPPPSVVVLVVVLVVCCVPPNPVVYDYYYDDPQCPDDPPSNCNNVVNVVCCVVPVVVVVVD

Sequence (71 aa):
MYKILFLMSDTGGGHRAAADAISEALYRKYGRDKFEITQVDVYRRMRYPMNIQPEMYPEMVNKTPWLWGLG